Protein AF-L5KU38-F1 (afdb_monomer)

Secondary structure (DSSP, 8-state):
---SS-S-S-TTSSS----TTTS-HHHHHHHHHHHHHHHHTT----HHHHHHHHHHHHHHHHHTTHHHHHHHHTHHHH---PPP---SS--EEEE-SS-HHHHHHHHHHHS---SSSEEEE----

Sequence (125 aa):
MIHLYGDTQHIGKGPPIEQVMDISLLEVALLSCFVGHFLSHSLEFDQAHLYKDVTDDTQEMHMQDFMHQWIEQDMEKYTLRGSKTVAHGKQLFLTVNSSLSSADKRMCTWLYWQGKLFAILRMVD

Radius of gyration: 20.73 Å; Cα contacts (8 Å, |Δi|>4): 57; chains: 1; bounding box: 42×33×60 Å

Solvent-accessible surface area (backbone atoms only — not comparable to full-atom values): 8271 Å² total; per-residue (Å²): 143,81,84,86,68,83,95,60,102,59,95,81,81,68,77,89,70,74,53,75,87,80,50,53,74,65,52,57,51,50,52,52,51,53,52,53,52,30,63,76,66,73,49,89,78,59,70,68,58,56,51,48,54,51,50,53,53,56,49,48,41,60,74,68,40,51,62,58,53,57,40,68,77,44,45,72,82,77,45,86,79,66,79,86,86,75,68,86,89,56,91,48,71,45,76,54,93,64,56,69,70,64,49,49,55,49,40,52,73,57,65,65,66,75,94,74,67,63,56,78,49,78,80,80,132

Nearest PDB structures (foldseek):
  1knz-assembly2_C  TM=6.798E-01  e=2.775E+00  Simian rotavirus A/SA11
  8ewc-assembly1_BM  TM=3.536E-01  e=2.962E+00  Saccharomyces cerevisiae

pLDDT: mean 70.38, std 17.57, range [33.94, 96.38]

Structure (mmCIF, N/CA/C/O backbone):
data_AF-L5KU38-F1
#
_entry.id   AF-L5KU38-F1
#
loop_
_atom_site.group_PDB
_atom_site.id
_atom_site.type_symbol
_atom_site.label_atom_id
_atom_site.label_alt_id
_atom_site.label_comp_id
_atom_site.label_asym_id
_atom_site.label_entity_id
_atom_site.label_seq_id
_atom_site.pdbx_PDB_ins_code
_atom_site.Cartn_x
_atom_site.Cartn_y
_atom_site.Cartn_z
_atom_site.occupancy
_atom_site.B_iso_or_equiv
_atom_site.auth_seq_id
_atom_site.auth_comp_id
_atom_site.auth_asym_id
_atom_site.auth_atom_id
_atom_site.pdbx_PDB_model_num
ATOM 1 N N . MET A 1 1 ? 13.904 -19.733 -22.011 1.00 35.28 1 MET A N 1
ATOM 2 C CA . MET A 1 1 ? 13.138 -19.666 -20.743 1.00 35.28 1 MET A CA 1
ATOM 3 C C . MET A 1 1 ? 13.830 -20.385 -19.566 1.00 35.28 1 MET A C 1
ATOM 5 O O . MET A 1 1 ? 13.160 -20.726 -18.608 1.00 35.28 1 MET A O 1
ATOM 9 N N . ILE A 1 2 ? 15.161 -20.583 -19.577 1.00 33.94 2 ILE A N 1
ATOM 10 C CA . ILE A 1 2 ? 15.932 -21.147 -18.437 1.00 33.94 2 ILE A CA 1
ATOM 11 C C . ILE A 1 2 ? 17.258 -20.372 -18.281 1.00 33.94 2 ILE A C 1
ATOM 13 O O . ILE A 1 2 ? 18.315 -20.941 -18.069 1.00 33.94 2 ILE A O 1
ATOM 17 N N . HIS A 1 3 ? 17.238 -19.055 -18.501 1.00 37.31 3 HIS A N 1
ATOM 18 C CA . HIS A 1 3 ? 18.464 -18.241 -18.543 1.00 37.31 3 HIS A CA 1
ATOM 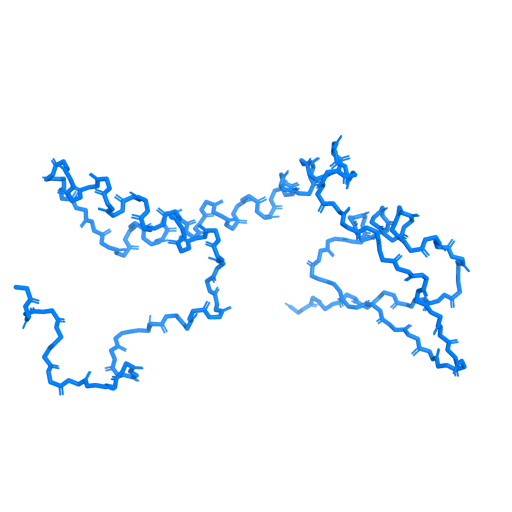19 C C . HIS A 1 3 ? 18.372 -16.993 -17.653 1.00 37.31 3 HIS A C 1
ATOM 21 O O . HIS A 1 3 ? 19.008 -15.986 -17.934 1.00 37.31 3 HIS A O 1
ATOM 27 N N . LEU A 1 4 ? 17.537 -17.044 -16.608 1.00 50.03 4 LEU A N 1
ATOM 28 C CA . LEU A 1 4 ? 17.437 -15.989 -15.586 1.00 50.03 4 LEU A CA 1
ATOM 29 C C . LEU A 1 4 ? 17.907 -16.455 -14.198 1.00 50.03 4 LEU A C 1
ATOM 31 O O . LEU A 1 4 ? 18.180 -15.625 -13.344 1.00 50.03 4 LEU A O 1
ATOM 35 N N . TYR A 1 5 ? 18.070 -17.765 -13.988 1.00 45.41 5 TYR A N 1
ATOM 36 C CA . TYR A 1 5 ? 18.591 -18.342 -12.749 1.00 45.41 5 TYR A CA 1
ATOM 37 C C . TYR A 1 5 ? 19.718 -19.314 -13.090 1.00 45.41 5 TYR A C 1
ATOM 39 O O . TYR A 1 5 ? 19.474 -20.479 -13.391 1.00 45.41 5 TYR A O 1
ATOM 47 N N . GLY A 1 6 ? 20.954 -18.817 -13.079 1.00 34.00 6 GLY A N 1
ATOM 48 C CA . GLY A 1 6 ? 22.130 -19.679 -13.054 1.00 34.00 6 GLY A CA 1
ATOM 49 C C . GLY A 1 6 ? 22.196 -20.414 -11.715 1.00 34.00 6 GLY A C 1
ATOM 50 O O . GLY A 1 6 ? 22.309 -19.782 -10.666 1.00 34.00 6 GLY A O 1
ATOM 51 N N . ASP A 1 7 ? 22.073 -21.739 -11.764 1.00 44.19 7 ASP A N 1
ATOM 52 C CA . ASP A 1 7 ? 22.622 -22.727 -10.824 1.00 44.19 7 ASP A CA 1
ATOM 53 C C . ASP A 1 7 ? 22.553 -22.443 -9.315 1.00 44.19 7 ASP A C 1
ATOM 55 O O . ASP A 1 7 ? 23.423 -22.857 -8.550 1.00 44.19 7 ASP A O 1
ATOM 59 N N . THR A 1 8 ? 21.485 -21.814 -8.830 1.00 41.38 8 THR A N 1
ATOM 60 C CA . THR A 1 8 ? 21.215 -21.757 -7.391 1.00 41.38 8 THR A CA 1
ATOM 61 C C . THR A 1 8 ? 19.728 -21.927 -7.108 1.00 41.38 8 THR A C 1
ATOM 63 O O . THR A 1 8 ? 18.939 -20.993 -7.154 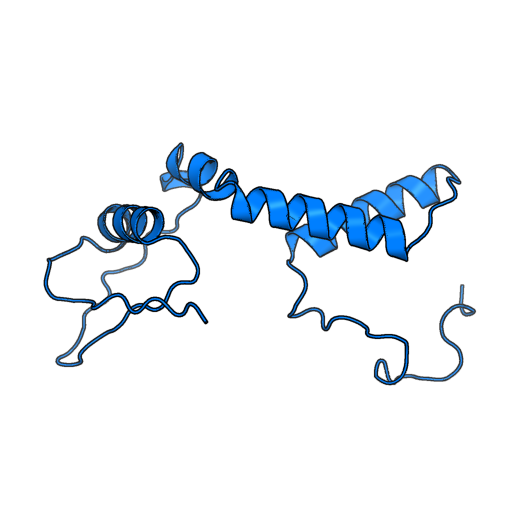1.00 41.38 8 THR A O 1
ATOM 66 N N . GLN A 1 9 ? 19.357 -23.139 -6.688 1.00 47.41 9 GLN A N 1
ATOM 67 C CA . GLN A 1 9 ? 18.116 -23.448 -5.959 1.00 47.41 9 GLN A CA 1
ATOM 68 C C . GLN A 1 9 ? 18.070 -22.788 -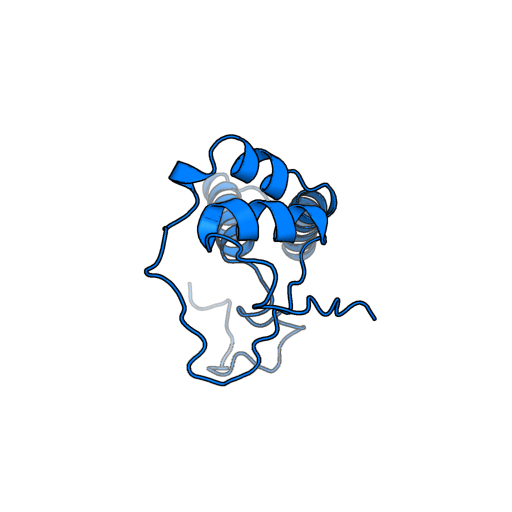4.556 1.00 47.41 9 GLN A C 1
ATOM 70 O O . GLN A 1 9 ? 17.371 -23.250 -3.662 1.00 47.41 9 GLN A O 1
ATOM 75 N N . HIS A 1 10 ? 18.831 -21.711 -4.346 1.00 47.38 10 HIS A N 1
ATOM 76 C CA . HIS A 1 10 ? 18.966 -20.999 -3.083 1.00 47.38 10 HIS A CA 1
ATOM 77 C C . HIS A 1 10 ? 18.798 -19.501 -3.344 1.00 47.38 10 HIS A C 1
ATOM 79 O O . HIS A 1 10 ? 19.755 -18.786 -3.645 1.00 47.38 10 HIS A O 1
ATOM 85 N N . ILE A 1 11 ? 17.559 -19.031 -3.214 1.00 53.19 11 ILE A N 1
ATOM 86 C CA . ILE A 1 11 ? 17.205 -17.611 -3.216 1.00 53.19 11 ILE A CA 1
ATOM 87 C C . ILE A 1 11 ? 17.657 -17.030 -1.869 1.00 53.19 11 ILE A C 1
ATOM 89 O O . ILE A 1 11 ? 16.906 -17.020 -0.902 1.00 53.19 11 ILE A O 1
ATOM 93 N N . GLY A 1 12 ? 18.931 -16.652 -1.760 1.00 45.00 12 GLY A N 1
ATOM 94 C CA . GLY A 1 12 ? 19.464 -16.107 -0.504 1.00 45.00 12 GLY A CA 1
ATOM 95 C C . GLY A 1 12 ? 20.801 -15.375 -0.592 1.00 45.00 12 GLY A C 1
ATOM 96 O O . GLY A 1 12 ? 21.301 -14.926 0.434 1.00 45.00 12 GLY A O 1
ATOM 97 N N . LYS A 1 13 ? 21.413 -15.269 -1.780 1.00 43.53 13 LYS A N 1
ATOM 98 C CA . LYS A 1 13 ? 22.722 -14.608 -1.967 1.00 43.53 13 LYS A CA 1
ATOM 99 C C . LYS A 1 13 ? 22.793 -13.703 -3.209 1.00 43.53 13 LYS A C 1
ATOM 101 O O . LYS A 1 13 ? 23.867 -13.526 -3.775 1.00 43.53 13 LYS A O 1
ATOM 106 N N . GLY A 1 14 ? 21.653 -13.169 -3.647 1.00 49.78 14 GLY A N 1
ATOM 107 C CA . GLY A 1 14 ? 21.575 -12.076 -4.628 1.00 49.78 14 GLY A CA 1
ATOM 108 C C . GLY A 1 14 ? 21.418 -10.710 -3.937 1.00 49.78 14 GLY A C 1
ATOM 109 O O . GLY A 1 14 ? 21.307 -10.699 -2.709 1.00 49.78 14 GLY A O 1
ATOM 110 N N . PRO A 1 15 ? 21.410 -9.577 -4.679 1.00 49.38 15 PRO A N 1
ATOM 111 C CA . PRO A 1 15 ? 21.076 -8.245 -4.132 1.00 49.38 15 PRO A CA 1
ATOM 112 C C . PRO A 1 15 ? 19.799 -8.316 -3.281 1.00 49.38 15 PRO A C 1
ATOM 114 O O . PRO A 1 15 ? 19.019 -9.229 -3.538 1.00 49.38 15 PRO A O 1
ATOM 117 N N . PRO A 1 16 ? 19.598 -7.436 -2.275 1.00 50.53 16 PRO A N 1
ATOM 118 C CA . PRO A 1 16 ? 18.601 -7.630 -1.221 1.00 50.53 16 PRO A CA 1
ATOM 119 C C . PRO A 1 16 ? 17.236 -7.924 -1.837 1.00 50.53 16 PRO A C 1
ATOM 121 O O . PRO A 1 16 ? 16.556 -7.044 -2.350 1.00 50.53 16 PRO A O 1
ATOM 124 N N . ILE A 1 17 ? 16.884 -9.205 -1.844 1.00 52.25 17 ILE A N 1
ATOM 125 C CA . ILE A 1 17 ? 15.546 -9.653 -2.168 1.00 52.25 17 ILE A CA 1
ATOM 126 C C . ILE A 1 17 ? 14.801 -9.371 -0.881 1.00 52.25 17 ILE A C 1
ATOM 128 O O . ILE A 1 17 ? 15.026 -10.071 0.112 1.00 52.25 17 ILE A O 1
ATOM 132 N N . GLU A 1 18 ? 14.006 -8.306 -0.872 1.00 54.88 18 GLU A N 1
ATOM 133 C CA . GLU A 1 18 ? 13.082 -8.077 0.230 1.00 54.88 18 GLU A CA 1
ATOM 134 C C . GLU A 1 18 ? 12.257 -9.350 0.379 1.00 54.88 18 GLU A C 1
ATOM 136 O O . GLU A 1 18 ? 11.751 -9.917 -0.600 1.00 54.88 18 GLU A O 1
ATOM 141 N N . GLN A 1 19 ? 12.269 -9.910 1.586 1.00 51.41 19 GLN A N 1
ATOM 142 C CA . GLN A 1 19 ? 11.555 -11.152 1.812 1.00 51.41 19 GLN A CA 1
ATOM 143 C C . GLN A 1 19 ? 10.085 -10.858 1.520 1.00 51.41 19 GLN A C 1
ATOM 145 O O . GLN A 1 19 ? 9.600 -9.781 1.836 1.00 51.41 19 GLN A O 1
ATOM 150 N N . VAL A 1 20 ? 9.346 -11.804 0.936 1.00 51.47 20 VAL A N 1
ATOM 151 C CA . VAL A 1 20 ? 7.916 -11.620 0.587 1.00 51.47 20 VAL A CA 1
ATOM 152 C C . VAL A 1 20 ? 7.066 -11.154 1.786 1.00 51.47 20 VAL A C 1
ATOM 154 O O . VAL A 1 20 ? 5.963 -10.658 1.611 1.00 51.47 20 VAL A O 1
ATOM 157 N N . MET A 1 21 ? 7.574 -11.309 3.009 1.00 53.69 21 MET A N 1
ATOM 158 C CA . MET A 1 21 ? 6.967 -10.808 4.237 1.00 53.69 21 MET A CA 1
ATOM 159 C C . MET A 1 21 ? 7.034 -9.277 4.397 1.00 53.69 21 MET A C 1
ATOM 161 O O . MET A 1 21 ? 6.170 -8.726 5.073 1.00 53.69 21 MET A O 1
ATOM 165 N N . ASP A 1 22 ? 8.014 -8.613 3.783 1.00 61.06 22 ASP A N 1
ATOM 166 C CA . ASP A 1 22 ? 8.226 -7.161 3.858 1.00 61.06 22 ASP A CA 1
ATOM 167 C C . ASP A 1 22 ? 7.433 -6.394 2.780 1.00 61.06 22 ASP A C 1
ATOM 169 O O . ASP A 1 22 ? 7.221 -5.194 2.917 1.00 61.06 22 ASP A O 1
ATOM 173 N N . ILE A 1 23 ? 6.936 -7.094 1.750 1.00 65.38 23 ILE A N 1
ATOM 174 C CA . ILE A 1 23 ? 6.166 -6.527 0.631 1.00 65.38 23 ILE A CA 1
ATOM 175 C C . ILE A 1 23 ? 4.683 -6.861 0.810 1.00 65.38 23 ILE A C 1
ATOM 177 O O . ILE A 1 23 ? 4.304 -8.017 1.032 1.00 65.38 23 ILE A O 1
ATOM 181 N N . SER A 1 24 ? 3.806 -5.865 0.682 1.00 77.06 24 SER A N 1
ATOM 182 C CA . SER A 1 24 ? 2.368 -6.092 0.825 1.00 77.06 24 SER A CA 1
ATOM 183 C C . SER A 1 24 ? 1.808 -6.943 -0.327 1.00 77.06 24 SER A C 1
ATOM 185 O O . SER A 1 24 ? 2.263 -6.887 -1.469 1.00 77.06 24 SER A O 1
ATOM 187 N N . LEU A 1 25 ? 0.756 -7.732 -0.067 1.00 81.25 25 LEU A N 1
ATOM 188 C CA . LEU A 1 25 ? 0.087 -8.510 -1.126 1.00 81.25 25 LEU A CA 1
ATOM 189 C C . LEU A 1 25 ? -0.395 -7.611 -2.283 1.00 81.25 25 LEU A C 1
ATOM 191 O O . LEU A 1 25 ? -0.439 -8.050 -3.432 1.00 81.25 25 LEU A O 1
ATOM 195 N N . LEU A 1 26 ? -0.746 -6.358 -1.969 1.00 81.94 26 LEU A N 1
ATOM 196 C CA . LEU A 1 26 ? -1.131 -5.352 -2.952 1.00 81.94 26 LEU A CA 1
ATOM 197 C C . LEU A 1 26 ? 0.049 -4.977 -3.858 1.00 81.94 26 LEU A C 1
ATOM 199 O O . LEU A 1 26 ? -0.109 -5.009 -5.076 1.00 81.94 26 LEU A O 1
ATOM 203 N N . GLU A 1 27 ? 1.223 -4.697 -3.289 1.00 85.06 27 GLU A N 1
ATOM 204 C CA . GLU A 1 27 ? 2.445 -4.406 -4.052 1.00 85.06 27 GLU A CA 1
ATOM 205 C C . GLU A 1 27 ? 2.816 -5.567 -4.979 1.00 85.06 27 GLU A C 1
ATOM 207 O O . GLU A 1 27 ? 3.049 -5.353 -6.167 1.00 85.06 27 GLU A O 1
ATOM 212 N N . VAL A 1 28 ? 2.777 -6.814 -4.491 1.00 87.75 28 VAL A N 1
ATOM 213 C CA . VAL A 1 28 ? 3.055 -8.000 -5.325 1.00 87.75 28 VAL A CA 1
ATOM 214 C C . VAL A 1 28 ? 2.078 -8.099 -6.502 1.00 87.75 28 VAL A C 1
ATOM 216 O O . VAL A 1 28 ? 2.480 -8.400 -7.630 1.00 87.75 28 VAL A O 1
ATOM 219 N N . ALA A 1 29 ? 0.791 -7.840 -6.264 1.00 88.44 29 ALA A N 1
ATOM 220 C CA . ALA A 1 29 ? -0.226 -7.872 -7.310 1.00 88.44 29 ALA A CA 1
ATOM 221 C C . ALA A 1 29 ? -0.029 -6.750 -8.345 1.00 88.44 29 ALA A C 1
ATOM 223 O O . ALA A 1 29 ? -0.138 -7.008 -9.547 1.00 88.44 29 ALA A O 1
ATOM 224 N N . LEU A 1 30 ? 0.297 -5.532 -7.899 1.00 90.56 30 LEU A N 1
ATOM 225 C CA . LEU A 1 30 ? 0.575 -4.389 -8.773 1.00 90.56 30 LEU A CA 1
ATOM 226 C C . LEU A 1 30 ? 1.828 -4.622 -9.617 1.00 90.56 30 LEU A C 1
ATOM 228 O O . LEU A 1 30 ? 1.769 -4.477 -10.837 1.00 90.56 30 LEU A O 1
ATOM 232 N N . LEU A 1 31 ? 2.924 -5.074 -9.002 1.00 91.75 31 LEU A N 1
ATOM 233 C CA . LEU A 1 31 ? 4.161 -5.418 -9.706 1.00 91.75 31 LEU A CA 1
ATOM 234 C C . LEU A 1 31 ? 3.909 -6.478 -10.782 1.00 91.75 31 LEU A C 1
ATOM 236 O 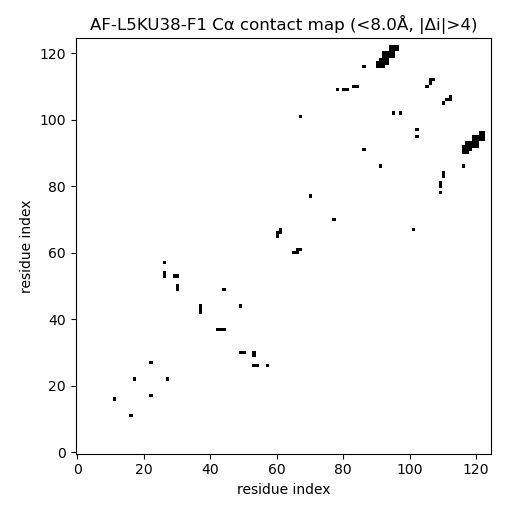O . LEU A 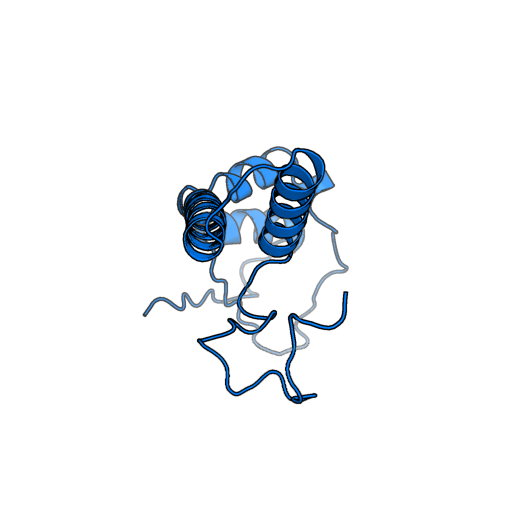1 31 ? 4.332 -6.311 -11.924 1.00 91.75 31 LEU A O 1
ATOM 240 N N . SER A 1 32 ? 3.160 -7.535 -10.454 1.00 91.56 32 SER A N 1
ATOM 241 C CA . SER A 1 32 ? 2.783 -8.575 -11.419 1.00 91.56 32 SER A CA 1
ATOM 242 C C . SER A 1 32 ? 1.972 -8.010 -12.594 1.00 91.56 32 SER A C 1
ATOM 244 O O . SER A 1 32 ? 2.244 -8.329 -13.754 1.00 91.56 32 SER A O 1
ATOM 246 N N . CYS A 1 33 ? 1.017 -7.118 -12.310 1.00 93.12 33 CYS A N 1
ATOM 247 C CA . CYS A 1 33 ? 0.198 -6.458 -13.324 1.00 93.12 33 CYS A CA 1
ATOM 248 C C . CYS A 1 33 ? 1.043 -5.581 -14.263 1.00 93.12 33 CYS A C 1
ATOM 250 O O . CYS A 1 33 ? 0.966 -5.736 -15.484 1.00 93.12 33 CYS A O 1
ATOM 252 N N . PHE A 1 34 ? 1.891 -4.707 -13.712 1.00 93.62 34 PHE A N 1
ATOM 253 C CA . PHE A 1 34 ? 2.732 -3.802 -14.499 1.00 93.62 34 PHE A CA 1
ATOM 254 C C . PHE A 1 34 ? 3.773 -4.548 -15.329 1.00 93.62 34 PHE A C 1
ATOM 256 O O . PHE A 1 34 ? 3.914 -4.277 -16.521 1.00 93.62 34 PHE A O 1
ATOM 263 N N . VAL A 1 35 ? 4.446 -5.542 -14.744 1.00 93.62 35 VAL A N 1
ATOM 264 C CA . VAL A 1 35 ? 5.398 -6.386 -15.478 1.00 93.62 35 VAL A CA 1
ATOM 265 C C . VAL A 1 35 ? 4.691 -7.123 -16.616 1.00 93.62 35 VAL A C 1
ATOM 267 O O . VAL A 1 35 ? 5.170 -7.107 -17.750 1.00 93.62 35 VAL A O 1
ATOM 270 N N . GLY A 1 36 ? 3.524 -7.724 -16.358 1.00 92.69 36 GLY A N 1
ATOM 271 C CA . GLY A 1 36 ? 2.725 -8.378 -17.397 1.00 92.69 36 GLY A CA 1
ATOM 272 C C . GLY A 1 36 ? 2.317 -7.420 -18.521 1.00 92.69 36 GLY A C 1
ATOM 273 O O . GLY A 1 36 ? 2.385 -7.770 -19.704 1.00 92.69 36 GLY A O 1
ATOM 274 N N . HIS A 1 37 ? 1.952 -6.186 -18.172 1.00 95.19 37 HIS A N 1
ATOM 275 C CA . HIS A 1 37 ? 1.629 -5.144 -19.138 1.00 95.19 37 HIS A CA 1
ATOM 276 C C . HIS A 1 37 ? 2.845 -4.755 -19.992 1.00 95.19 37 HIS A C 1
ATOM 278 O O . HIS A 1 37 ? 2.746 -4.742 -21.217 1.00 95.19 37 HIS A O 1
ATOM 284 N N . PHE A 1 38 ? 4.008 -4.495 -19.396 1.00 95.56 38 PHE A N 1
ATOM 285 C CA . PHE A 1 38 ? 5.201 -4.128 -20.162 1.00 95.56 38 PHE A CA 1
ATOM 286 C C . PHE A 1 38 ? 5.675 -5.250 -21.085 1.00 95.56 38 PHE A C 1
ATOM 288 O O . PHE A 1 38 ? 5.939 -5.004 -22.262 1.00 95.56 38 PHE A O 1
ATOM 295 N N . LEU A 1 39 ? 5.686 -6.494 -20.599 1.00 92.88 39 LEU A N 1
ATOM 296 C CA . LEU A 1 39 ? 6.078 -7.651 -21.405 1.00 92.88 39 LEU A CA 1
ATOM 297 C C . LEU A 1 39 ? 5.129 -7.889 -22.586 1.00 92.88 39 LEU A C 1
ATOM 299 O O . LEU A 1 39 ? 5.589 -8.162 -23.692 1.00 92.88 39 LEU A O 1
ATOM 303 N N . SER A 1 40 ? 3.815 -7.759 -22.380 1.00 96.00 40 SER A N 1
ATOM 304 C CA . SER A 1 40 ? 2.826 -7.948 -23.456 1.00 96.00 40 SER A CA 1
ATOM 305 C C . SER A 1 40 ? 2.885 -6.867 -24.539 1.00 96.00 40 SER A C 1
ATOM 307 O O . SER A 1 40 ? 2.504 -7.134 -25.678 1.00 96.00 40 SER A O 1
ATOM 309 N N . HIS A 1 41 ? 3.417 -5.686 -24.219 1.00 96.38 41 HIS A N 1
ATOM 310 C CA . HIS A 1 41 ? 3.535 -4.556 -25.145 1.00 96.38 41 HIS A CA 1
ATOM 311 C C . HIS A 1 41 ? 4.972 -4.302 -25.626 1.00 96.38 41 HIS A C 1
ATOM 313 O O . HIS A 1 41 ? 5.211 -3.316 -26.317 1.00 96.38 41 HIS A O 1
ATOM 319 N N . SER A 1 42 ? 5.923 -5.191 -25.307 1.00 94.81 42 SER A N 1
ATOM 320 C CA . SER A 1 42 ? 7.355 -5.021 -25.619 1.00 94.81 42 SER A CA 1
ATOM 321 C C . SER A 1 42 ? 7.930 -3.681 -25.138 1.00 94.81 42 SER A C 1
ATOM 323 O O . SER A 1 42 ? 8.760 -3.076 -25.814 1.00 94.81 42 SER A O 1
ATOM 325 N N . LEU A 1 43 ? 7.460 -3.196 -23.987 1.00 95.50 43 LEU A N 1
ATOM 326 C CA . LEU A 1 43 ? 7.953 -1.966 -23.380 1.00 95.50 43 LEU A CA 1
ATOM 327 C C . LEU A 1 43 ? 9.191 -2.279 -22.540 1.00 95.50 43 LEU A C 1
ATOM 329 O O . LEU A 1 43 ? 9.179 -3.204 -21.727 1.00 95.50 43 LEU A O 1
ATOM 333 N N . GLU A 1 44 ? 10.252 -1.501 -22.735 1.00 94.25 44 GLU A N 1
ATOM 334 C CA . GLU A 1 44 ? 11.415 -1.539 -21.855 1.00 94.25 44 GLU A CA 1
ATOM 335 C C . GLU A 1 44 ? 11.079 -0.857 -20.529 1.00 94.25 44 GLU A C 1
ATOM 337 O O . GLU A 1 44 ? 10.418 0.182 -20.493 1.00 94.25 44 GLU A O 1
ATOM 342 N N . PHE A 1 45 ? 11.538 -1.450 -19.432 1.00 92.25 45 PHE A N 1
ATOM 343 C CA . PHE A 1 45 ? 11.366 -0.910 -18.093 1.00 92.25 45 PHE A CA 1
ATOM 344 C C . PHE A 1 45 ? 12.576 -1.267 -17.239 1.00 92.25 45 PHE A C 1
ATOM 346 O O . PHE A 1 45 ? 13.177 -2.333 -17.398 1.00 92.25 45 PHE A O 1
ATOM 353 N N . ASP A 1 46 ? 12.914 -0.379 -16.311 1.00 93.06 46 ASP A N 1
ATOM 354 C CA . ASP A 1 46 ? 13.906 -0.662 -15.286 1.00 93.06 46 ASP A CA 1
ATOM 355 C C . ASP A 1 46 ? 13.216 -1.267 -14.058 1.00 93.06 46 ASP A C 1
ATOM 357 O O . ASP A 1 46 ? 12.271 -0.700 -13.510 1.00 93.06 46 ASP A O 1
ATOM 361 N N . GLN A 1 47 ? 13.677 -2.444 -13.634 1.00 86.31 47 GLN A N 1
ATOM 362 C CA . GLN A 1 47 ? 13.055 -3.187 -12.537 1.00 86.31 47 GLN A CA 1
ATOM 363 C C . GLN A 1 47 ? 13.179 -2.466 -11.191 1.00 86.31 47 GLN A C 1
ATOM 365 O O . GLN A 1 47 ? 12.256 -2.541 -10.383 1.00 86.31 47 GLN A O 1
ATOM 370 N N . ALA A 1 48 ? 14.296 -1.773 -10.947 1.00 86.31 48 ALA A N 1
ATOM 371 C CA . ALA A 1 48 ? 14.525 -1.079 -9.685 1.00 86.31 48 ALA A CA 1
ATOM 372 C C . ALA A 1 48 ? 13.644 0.171 -9.570 1.00 86.31 48 ALA A C 1
ATOM 374 O O . ALA A 1 48 ? 13.091 0.425 -8.503 1.00 86.31 48 ALA A O 1
ATOM 375 N N . HIS A 1 49 ? 13.464 0.909 -10.669 1.00 90.38 49 HIS A N 1
ATOM 376 C CA . HIS A 1 49 ? 12.550 2.052 -10.710 1.00 90.38 49 HIS A CA 1
ATOM 377 C C . HIS A 1 49 ? 11.092 1.608 -10.605 1.00 90.38 49 HIS A C 1
ATOM 379 O O . HIS A 1 49 ? 10.366 2.159 -9.791 1.00 90.38 49 HIS A O 1
ATOM 385 N N . LEU A 1 50 ? 10.680 0.557 -11.326 1.00 90.25 50 LEU A N 1
ATOM 386 C CA . LEU A 1 50 ? 9.315 0.036 -11.212 1.00 90.25 50 LEU A CA 1
ATOM 387 C C . LEU A 1 50 ? 8.990 -0.416 -9.781 1.00 90.25 50 LEU A C 1
ATOM 389 O O . LEU A 1 50 ? 7.899 -0.154 -9.284 1.00 90.25 50 LEU A O 1
ATOM 393 N N . TYR A 1 51 ? 9.933 -1.094 -9.121 1.00 88.06 51 TYR A N 1
ATOM 394 C CA . TYR A 1 51 ? 9.783 -1.472 -7.718 1.00 88.06 51 TYR A CA 1
ATOM 395 C C . TYR A 1 51 ? 9.628 -0.243 -6.825 1.00 88.06 51 TYR A C 1
ATOM 397 O O . TYR A 1 51 ? 8.679 -0.157 -6.053 1.00 88.06 51 TYR A O 1
ATOM 405 N N . LYS A 1 52 ? 10.537 0.725 -6.978 1.00 88.62 52 LYS A N 1
ATOM 406 C CA . LYS A 1 52 ? 10.531 1.967 -6.210 1.00 88.62 52 LYS A CA 1
ATOM 407 C C . LYS A 1 52 ? 9.218 2.734 -6.365 1.00 88.62 52 LYS A C 1
ATOM 409 O O . LYS A 1 52 ? 8.657 3.125 -5.354 1.00 88.62 52 LYS A O 1
ATOM 414 N N . ASP A 1 53 ? 8.725 2.898 -7.589 1.00 91.69 53 ASP A N 1
ATOM 415 C CA . ASP A 1 53 ? 7.486 3.629 -7.863 1.00 91.69 53 ASP A CA 1
ATOM 416 C C . ASP A 1 53 ? 6.282 2.948 -7.192 1.00 91.69 53 ASP A C 1
ATOM 418 O O . ASP A 1 53 ? 5.492 3.603 -6.518 1.00 91.69 53 ASP A O 1
ATOM 422 N N . VAL A 1 54 ? 6.167 1.615 -7.293 1.00 89.50 54 VAL A N 1
ATOM 423 C CA . VAL A 1 54 ? 5.064 0.872 -6.655 1.00 89.50 54 VAL A CA 1
ATOM 424 C C . VAL A 1 54 ? 5.129 0.952 -5.127 1.00 89.50 54 VAL A C 1
ATOM 426 O O . VAL A 1 54 ? 4.089 1.114 -4.478 1.00 89.50 54 VAL A O 1
ATOM 429 N N . THR A 1 55 ? 6.322 0.834 -4.544 1.00 87.62 55 THR A N 1
ATOM 430 C CA . THR A 1 55 ? 6.506 0.911 -3.091 1.00 87.62 55 THR A CA 1
ATOM 431 C C . THR A 1 55 ? 6.262 2.327 -2.571 1.00 87.62 55 THR A C 1
ATOM 433 O O . THR A 1 55 ? 5.521 2.481 -1.601 1.00 87.62 55 THR A O 1
ATOM 436 N N . ASP A 1 56 ? 6.809 3.355 -3.228 1.00 88.44 56 ASP A N 1
ATOM 437 C CA . ASP A 1 56 ? 6.640 4.758 -2.835 1.00 88.44 56 ASP A CA 1
ATOM 438 C C . ASP A 1 56 ? 5.149 5.160 -2.899 1.00 88.44 56 ASP A C 1
ATOM 440 O O . ASP A 1 56 ? 4.618 5.683 -1.915 1.00 88.44 56 ASP A O 1
ATOM 444 N N . ASP A 1 57 ? 4.433 4.816 -3.979 1.00 87.12 57 ASP A N 1
ATOM 445 C CA . ASP A 1 57 ? 2.996 5.103 -4.126 1.00 87.12 57 ASP A CA 1
ATOM 446 C C . ASP A 1 57 ? 2.149 4.375 -3.067 1.00 87.12 57 ASP A C 1
ATOM 448 O O . ASP A 1 57 ? 1.253 4.955 -2.441 1.00 87.12 57 ASP A O 1
ATOM 452 N N . THR A 1 58 ? 2.430 3.091 -2.821 1.00 82.25 58 THR A N 1
ATOM 453 C CA . THR A 1 58 ? 1.677 2.304 -1.828 1.00 82.25 58 THR A CA 1
ATOM 454 C C . THR A 1 58 ? 1.941 2.804 -0.407 1.00 82.25 58 THR A C 1
ATOM 456 O O . THR A 1 58 ? 1.027 2.842 0.429 1.00 82.25 58 THR A O 1
ATOM 459 N N . GLN A 1 59 ? 3.171 3.230 -0.123 1.00 82.62 59 GLN A N 1
ATOM 460 C CA . GLN A 1 59 ? 3.551 3.826 1.150 1.00 82.62 59 GLN A CA 1
ATOM 461 C C . GLN A 1 59 ? 2.892 5.197 1.343 1.00 82.62 59 GLN A C 1
ATOM 463 O O . GLN A 1 59 ? 2.366 5.468 2.426 1.00 82.62 59 GLN A O 1
ATOM 468 N N . GLU A 1 60 ? 2.838 6.034 0.306 1.00 82.56 60 GLU A N 1
ATOM 469 C CA . GLU A 1 60 ? 2.149 7.326 0.343 1.00 82.56 60 GLU A CA 1
ATOM 470 C C . GLU A 1 60 ? 0.654 7.149 0.636 1.00 82.56 60 GLU A C 1
ATOM 472 O O . GLU A 1 60 ? 0.111 7.829 1.509 1.00 82.56 60 GLU A O 1
ATOM 477 N N . MET A 1 61 ? -0.003 6.166 0.012 1.00 77.81 61 MET A N 1
ATOM 478 C CA . MET A 1 61 ? -1.408 5.847 0.295 1.00 77.81 61 MET A CA 1
ATOM 479 C C . MET A 1 61 ? -1.658 5.419 1.749 1.00 77.81 61 MET A C 1
ATOM 481 O O . MET A 1 61 ? -2.724 5.715 2.302 1.00 77.81 61 MET A O 1
ATOM 485 N N . HIS A 1 62 ? -0.699 4.728 2.374 1.00 75.19 62 HIS A N 1
ATOM 486 C CA . HIS A 1 62 ? -0.758 4.402 3.801 1.00 75.19 62 HIS A CA 1
ATOM 487 C C . HIS A 1 62 ? -0.533 5.641 4.673 1.00 75.19 62 HIS A C 1
ATOM 489 O O . HIS A 1 62 ? -1.272 5.849 5.632 1.00 75.19 62 HIS A O 1
ATOM 495 N N . MET A 1 63 ? 0.458 6.475 4.345 1.00 74.44 63 MET A N 1
ATOM 496 C CA . MET A 1 63 ? 0.798 7.674 5.120 1.00 74.44 63 MET A CA 1
ATOM 497 C C . MET A 1 63 ? -0.286 8.751 5.061 1.00 74.44 63 MET A C 1
ATOM 499 O O . MET A 1 63 ? -0.535 9.426 6.056 1.00 74.44 63 MET A O 1
ATOM 503 N N . GLN A 1 64 ? -0.940 8.912 3.911 1.00 77.25 64 GLN A N 1
ATOM 504 C CA . GLN A 1 64 ? -1.998 9.904 3.708 1.00 77.25 64 GLN A CA 1
ATOM 505 C C . GLN A 1 64 ? -3.367 9.444 4.230 1.00 77.25 64 GLN A C 1
ATOM 507 O O . GLN A 1 64 ? -4.369 10.126 4.024 1.00 77.25 64 GLN A O 1
ATOM 512 N N . ASP A 1 65 ? -3.429 8.299 4.920 1.00 71.38 65 ASP A N 1
ATOM 513 C CA . ASP A 1 65 ? -4.646 7.728 5.503 1.00 71.38 65 ASP A CA 1
ATOM 514 C C . ASP A 1 65 ? -5.776 7.467 4.477 1.00 71.38 65 ASP A C 1
ATOM 516 O O . ASP A 1 65 ? -6.908 7.177 4.872 1.00 71.38 65 ASP A O 1
ATOM 520 N N . PHE A 1 66 ? -5.519 7.496 3.160 1.00 79.31 66 PHE A N 1
ATOM 521 C CA . PHE A 1 66 ? -6.565 7.302 2.143 1.00 79.31 66 PHE A CA 1
ATOM 522 C C . PHE A 1 66 ? -7.253 5.948 2.278 1.00 79.31 66 PHE A C 1
ATOM 524 O O . PHE A 1 66 ? -8.481 5.858 2.232 1.00 79.31 66 PHE A O 1
ATOM 531 N N . MET A 1 67 ? -6.477 4.893 2.531 1.00 78.00 67 MET A N 1
ATOM 532 C CA . MET A 1 67 ? -7.049 3.572 2.780 1.00 78.00 67 MET A CA 1
ATOM 533 C C . MET A 1 67 ? -7.913 3.545 4.042 1.00 78.00 67 MET A C 1
ATOM 535 O O . MET A 1 67 ? -8.967 2.909 4.056 1.00 78.00 67 MET A O 1
ATOM 539 N N . HIS A 1 68 ? -7.508 4.255 5.098 1.00 77.38 68 HIS A N 1
ATOM 540 C CA . HIS A 1 68 ? -8.311 4.374 6.310 1.00 77.38 68 HIS A CA 1
ATOM 541 C C . HIS A 1 68 ? -9.626 5.105 6.029 1.00 77.38 68 HIS A C 1
ATOM 543 O O . HIS A 1 68 ? -10.680 4.618 6.434 1.00 77.38 68 HIS A O 1
ATOM 549 N N . GLN A 1 69 ? -9.587 6.199 5.268 1.00 82.00 69 GLN A N 1
ATOM 550 C CA . GLN A 1 69 ? -10.776 6.956 4.876 1.00 82.00 69 GLN A CA 1
ATOM 551 C C . GLN A 1 69 ? -11.748 6.125 4.030 1.00 82.00 69 GLN A C 1
ATOM 553 O O . GLN A 1 69 ? -12.949 6.143 4.289 1.00 82.00 69 GLN A O 1
ATOM 558 N N . TRP A 1 70 ? -11.259 5.359 3.052 1.00 84.00 70 TRP A N 1
ATOM 559 C CA . TRP A 1 70 ? -12.117 4.503 2.223 1.00 84.00 70 TRP A CA 1
ATOM 560 C C . TRP A 1 70 ? -12.752 3.361 3.014 1.00 84.00 70 TRP A C 1
ATOM 562 O O . TRP A 1 70 ? -13.926 3.054 2.813 1.00 84.00 70 TRP A O 1
ATOM 572 N N . ILE A 1 71 ? -12.008 2.758 3.945 1.00 82.75 71 ILE A N 1
ATOM 573 C CA . ILE A 1 71 ? -12.563 1.738 4.843 1.00 82.75 71 ILE A CA 1
ATOM 574 C C . ILE A 1 71 ? -13.627 2.355 5.756 1.00 82.75 71 ILE A C 1
ATOM 576 O O . ILE A 1 71 ? -14.659 1.734 5.987 1.00 82.75 71 ILE A O 1
ATOM 580 N N . GLU A 1 72 ? -13.407 3.571 6.262 1.00 80.44 72 GLU A N 1
ATOM 581 C CA . GLU A 1 72 ? -14.369 4.272 7.119 1.00 80.44 72 GLU A CA 1
ATOM 582 C C . GLU A 1 72 ? -15.688 4.611 6.408 1.00 80.44 72 GLU A C 1
ATOM 584 O O . GLU A 1 72 ? -16.732 4.628 7.059 1.00 80.44 72 GLU A O 1
ATOM 589 N N . GLN A 1 73 ? -15.663 4.843 5.092 1.00 85.81 73 GLN A N 1
ATOM 590 C CA . GLN A 1 73 ? -16.868 5.133 4.303 1.00 85.81 73 GLN A CA 1
ATOM 591 C C . GLN A 1 73 ? -17.819 3.934 4.186 1.00 85.81 73 GLN A C 1
ATOM 593 O O . GLN A 1 73 ? -19.028 4.131 4.087 1.00 85.81 73 GLN A O 1
ATOM 598 N N . ASP A 1 74 ? -17.294 2.707 4.214 1.00 83.56 74 ASP A N 1
ATOM 599 C CA . ASP A 1 74 ? -18.086 1.476 4.128 1.00 83.56 74 ASP A CA 1
ATOM 600 C C . ASP A 1 74 ? -17.489 0.385 5.028 1.00 83.56 74 ASP A C 1
ATOM 602 O O . ASP A 1 74 ? -16.969 -0.646 4.590 1.00 83.56 74 ASP A O 1
ATOM 606 N N . MET A 1 75 ? -17.523 0.643 6.337 1.00 77.31 75 MET A N 1
ATOM 607 C CA . MET A 1 75 ? -16.896 -0.251 7.310 1.00 77.31 75 MET A CA 1
ATOM 608 C C . MET A 1 75 ? -17.519 -1.647 7.328 1.00 77.31 75 MET A C 1
ATOM 610 O O . MET A 1 75 ? -16.809 -2.603 7.631 1.00 77.31 75 MET A O 1
ATOM 614 N N . GLU A 1 76 ? -18.811 -1.786 7.020 1.00 79.81 76 GLU A N 1
ATOM 615 C CA . GLU A 1 76 ? -19.495 -3.085 7.028 1.00 79.81 76 GLU A CA 1
ATOM 616 C C . GLU A 1 76 ? -18.985 -4.004 5.918 1.00 79.81 76 GLU A C 1
ATOM 618 O O . GLU A 1 76 ? -18.803 -5.198 6.146 1.00 79.81 76 GLU A O 1
ATOM 623 N N . LYS A 1 77 ? -18.682 -3.450 4.740 1.00 84.25 77 LYS A N 1
ATOM 624 C CA . LYS A 1 77 ? -18.139 -4.216 3.617 1.00 84.25 77 LYS A CA 1
ATOM 625 C C . LYS A 1 77 ? -16.724 -4.728 3.874 1.00 84.25 77 LYS A C 1
ATOM 627 O O . LYS A 1 77 ? -16.397 -5.848 3.488 1.00 84.25 77 LYS A O 1
ATOM 632 N N . TYR A 1 78 ? -15.874 -3.907 4.491 1.00 78.62 78 TYR A N 1
ATOM 633 C CA . TYR A 1 78 ? -14.447 -4.213 4.660 1.00 78.62 78 TYR A CA 1
ATOM 634 C C . TYR A 1 78 ? -14.104 -4.857 6.009 1.00 78.62 78 TYR A C 1
ATOM 636 O O . TYR A 1 78 ? -12.945 -5.200 6.247 1.00 78.62 78 TYR A O 1
ATOM 644 N N . THR A 1 79 ? -15.092 -5.047 6.889 1.00 71.19 79 THR A N 1
ATOM 645 C CA . THR A 1 79 ? -14.888 -5.605 8.229 1.00 71.19 79 THR A CA 1
ATOM 646 C C . THR A 1 79 ? -15.728 -6.848 8.453 1.00 71.19 79 THR A C 1
ATOM 648 O O . THR A 1 79 ? -16.955 -6.799 8.434 1.00 71.19 79 THR A O 1
ATOM 651 N N . LEU A 1 80 ? -15.080 -7.947 8.833 1.00 69.62 80 LEU A N 1
ATOM 652 C CA . LEU A 1 80 ? -15.787 -9.094 9.386 1.00 69.62 80 LEU A CA 1
ATOM 653 C C . LEU A 1 80 ? -15.981 -8.910 10.900 1.00 69.62 80 LEU A C 1
ATOM 655 O O . LEU A 1 80 ? -15.013 -8.866 11.661 1.00 69.62 80 LEU A O 1
ATOM 659 N N . ARG A 1 81 ? -17.233 -8.822 11.366 1.00 67.25 81 ARG A N 1
ATOM 660 C CA . ARG A 1 81 ? -17.535 -8.811 12.807 1.00 67.25 81 ARG A CA 1
ATOM 661 C C . ARG A 1 81 ? -17.346 -10.209 13.401 1.00 67.25 81 ARG A C 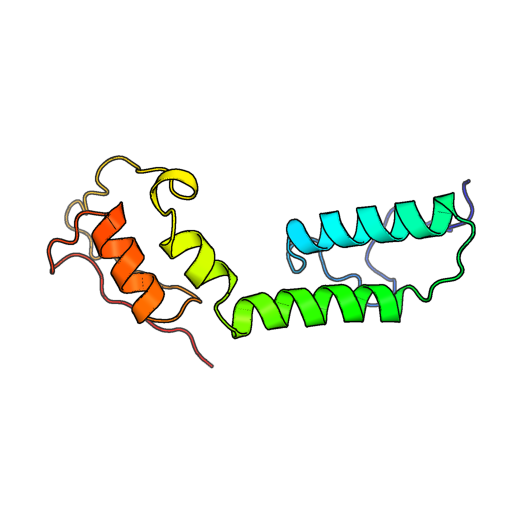1
ATOM 663 O O . ARG A 1 81 ? -18.080 -11.135 13.069 1.00 67.25 81 ARG A O 1
ATOM 670 N N . GLY A 1 82 ? -16.374 -10.346 14.302 1.00 63.25 82 GLY A N 1
ATOM 671 C CA . GLY A 1 82 ? -16.161 -11.560 15.093 1.00 63.25 82 GLY A CA 1
ATOM 672 C C . GLY A 1 82 ? -17.086 -11.659 16.313 1.00 63.25 82 GLY A C 1
ATOM 673 O O . GLY A 1 82 ? -17.721 -10.687 16.726 1.00 63.25 82 GLY A O 1
ATOM 674 N N . SER A 1 83 ? -17.148 -12.844 16.927 1.00 61.75 83 SER A N 1
ATOM 675 C CA . SER A 1 83 ? -17.784 -13.032 18.238 1.00 61.75 83 SER A CA 1
ATOM 676 C C . SER A 1 83 ? -17.054 -12.239 19.326 1.00 61.75 83 SER A C 1
ATOM 678 O O . SER A 1 83 ? -15.843 -12.047 19.239 1.00 61.75 83 SER A O 1
ATOM 680 N N . LYS A 1 84 ? -17.770 -11.822 20.379 1.00 61.62 84 LYS A N 1
ATOM 681 C CA . LYS A 1 84 ? -17.207 -11.050 21.501 1.00 61.62 84 LYS A CA 1
ATOM 682 C C . LYS A 1 84 ? -15.934 -11.702 22.054 1.00 61.62 84 LYS A C 1
ATOM 684 O O . LYS A 1 84 ? -15.984 -12.814 22.576 1.00 61.62 84 LYS A O 1
ATOM 689 N N . THR A 1 85 ? -14.820 -10.979 22.004 1.00 59.88 85 THR A N 1
ATOM 690 C CA . THR A 1 85 ? -13.573 -11.375 22.662 1.00 59.88 85 THR A CA 1
ATOM 691 C C . THR A 1 85 ? -13.706 -11.105 24.161 1.00 59.88 85 THR A C 1
ATOM 693 O O . THR A 1 85 ? -13.709 -9.953 24.590 1.00 59.88 85 THR A O 1
ATOM 696 N N . VAL A 1 86 ? -13.872 -12.154 24.972 1.00 61.66 86 VAL A N 1
ATOM 697 C CA . VAL A 1 86 ? -14.015 -12.024 26.431 1.00 61.66 86 VAL A CA 1
ATOM 698 C C . VAL A 1 86 ? -12.669 -12.263 27.107 1.00 61.66 86 VAL A C 1
ATOM 700 O O . VAL A 1 86 ? -12.075 -13.335 26.996 1.00 61.66 86 VAL A O 1
ATOM 703 N N . ALA A 1 87 ? -12.196 -11.266 27.850 1.00 65.19 87 ALA A N 1
ATOM 704 C CA . ALA A 1 87 ? -11.029 -11.405 28.706 1.00 65.19 87 ALA A CA 1
ATOM 705 C C . ALA A 1 87 ? -11.412 -12.161 29.991 1.00 65.19 87 ALA A C 1
ATOM 707 O O . ALA A 1 87 ? -11.941 -11.581 30.937 1.00 65.19 87 ALA A O 1
ATOM 708 N N . HIS A 1 88 ? -11.157 -13.470 30.032 1.00 71.25 88 HIS A N 1
ATOM 709 C CA . HIS A 1 88 ? -11.383 -14.325 31.205 1.00 71.25 88 HIS A CA 1
ATOM 710 C C . HIS A 1 88 ? -10.373 -14.033 32.332 1.00 71.25 88 HIS A C 1
ATOM 712 O O . HIS A 1 88 ? -9.465 -14.821 32.587 1.00 71.25 88 HIS A O 1
ATOM 718 N N . GLY A 1 89 ? -10.489 -12.871 32.980 1.00 70.00 89 GLY A N 1
ATOM 719 C CA . GLY A 1 89 ? -9.627 -12.473 34.100 1.00 70.00 89 GLY A CA 1
ATOM 720 C C . GLY A 1 89 ? -8.190 -12.097 33.714 1.00 70.00 89 GLY A C 1
ATOM 721 O O . GLY A 1 89 ? -7.345 -11.967 34.594 1.00 70.00 89 GLY A O 1
ATOM 722 N N . LYS A 1 90 ? -7.900 -11.920 32.418 1.00 74.62 90 LYS A N 1
ATOM 723 C CA . LYS A 1 90 ? -6.599 -11.451 31.911 1.00 74.62 90 LYS A CA 1
ATOM 724 C C . LYS A 1 90 ? -6.679 -9.988 31.487 1.00 74.62 90 LYS A C 1
ATOM 726 O O . LYS A 1 90 ? -7.715 -9.545 31.003 1.00 74.62 90 LYS A O 1
ATOM 731 N N . GLN A 1 91 ? -5.577 -9.259 31.621 1.00 70.12 91 GLN A N 1
ATOM 732 C CA . GLN A 1 91 ? -5.447 -7.927 31.036 1.00 70.12 91 GLN A CA 1
ATOM 733 C C . GLN A 1 91 ? -5.056 -8.071 29.561 1.00 70.12 91 GLN A C 1
ATOM 735 O O . GLN A 1 91 ? -4.114 -8.799 29.246 1.00 70.12 91 GLN A O 1
ATOM 740 N N . LEU A 1 92 ? -5.799 -7.424 28.662 1.00 69.62 92 LEU A N 1
ATOM 741 C CA . LEU A 1 92 ? -5.479 -7.381 27.238 1.00 69.62 92 LEU A CA 1
ATOM 742 C C . LEU A 1 92 ? -4.916 -6.001 26.880 1.00 69.62 92 LEU A C 1
ATOM 744 O O . LEU A 1 92 ? -5.332 -4.980 27.427 1.00 69.62 92 LEU A O 1
ATOM 748 N N . PHE A 1 93 ? -3.973 -5.987 25.946 1.00 73.25 93 PHE A N 1
ATOM 749 C CA . PHE A 1 93 ? -3.385 -4.780 25.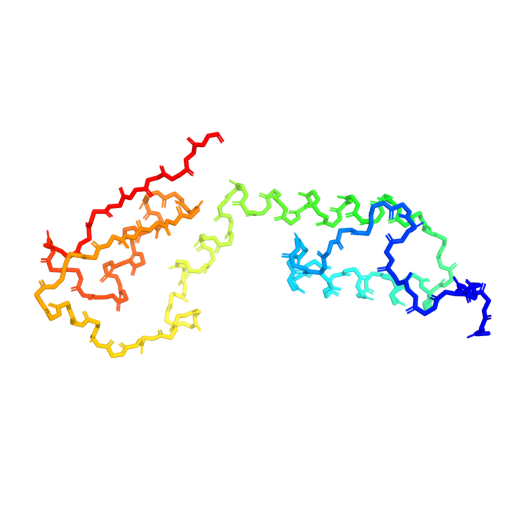375 1.00 73.25 93 PHE A CA 1
ATOM 750 C C . PHE A 1 93 ? -3.521 -4.856 23.860 1.00 73.25 93 PHE A C 1
ATOM 752 O O . PHE A 1 93 ? -3.436 -5.943 23.286 1.00 73.25 93 PHE A O 1
ATOM 759 N N . LEU A 1 94 ? -3.762 -3.709 23.231 1.00 71.00 94 LEU A N 1
ATOM 760 C CA . LEU A 1 94 ? -3.817 -3.592 21.780 1.00 71.00 94 LEU A CA 1
ATOM 761 C C . LEU A 1 94 ? -2.622 -2.755 21.324 1.00 71.00 94 LEU A C 1
ATOM 763 O O . LEU A 1 94 ? -2.508 -1.586 21.692 1.00 71.00 94 LEU A O 1
ATOM 767 N N . THR A 1 95 ? -1.759 -3.361 20.514 1.00 72.56 95 THR A N 1
ATOM 768 C CA . THR A 1 95 ? -0.668 -2.672 19.820 1.00 72.56 95 THR A CA 1
ATOM 769 C C . THR A 1 95 ? -1.042 -2.599 18.349 1.00 72.56 95 THR A C 1
ATOM 771 O O . THR A 1 95 ? -1.299 -3.628 17.724 1.00 72.56 95 THR A O 1
ATOM 774 N N . VAL A 1 96 ? -1.129 -1.387 17.808 1.00 74.00 96 VAL A N 1
ATOM 775 C CA . VAL A 1 96 ? -1.486 -1.138 16.407 1.00 74.00 96 VAL A CA 1
ATOM 776 C C . VAL A 1 96 ? -0.507 -0.153 15.792 1.00 74.00 96 VAL A C 1
ATOM 778 O O . VAL A 1 96 ? -0.073 0.788 16.452 1.00 74.00 96 VAL A O 1
ATOM 781 N N . ASN A 1 97 ? -0.215 -0.358 14.510 1.00 75.00 97 ASN A N 1
ATOM 782 C CA . ASN A 1 97 ? 0.626 0.540 13.716 1.00 75.00 97 ASN A CA 1
ATOM 783 C C . ASN A 1 97 ? -0.176 1.718 13.129 1.00 75.00 97 ASN A C 1
ATOM 785 O O . ASN A 1 97 ? 0.398 2.629 12.544 1.00 75.00 97 ASN A O 1
ATOM 789 N N . SER A 1 98 ? -1.506 1.707 13.272 1.00 70.31 98 SER A N 1
ATOM 790 C CA . SER A 1 98 ? -2.379 2.795 12.831 1.00 70.31 98 SER A CA 1
ATOM 791 C C . SER A 1 98 ? -2.440 3.927 13.856 1.00 70.31 98 SER A C 1
ATOM 793 O O . SER A 1 98 ? -2.203 3.724 15.049 1.00 70.31 98 SER A O 1
ATOM 795 N N . SER A 1 99 ? -2.858 5.113 13.413 1.00 73.69 99 SER A N 1
ATOM 796 C CA . SER A 1 99 ? -3.167 6.227 14.311 1.00 73.69 99 SER A CA 1
ATOM 797 C C . SER A 1 99 ? -4.224 5.847 15.362 1.00 73.69 99 SER A C 1
ATOM 799 O O . SER A 1 99 ? -5.077 4.976 15.148 1.00 73.69 99 SER A O 1
ATOM 801 N N . LEU A 1 100 ? -4.173 6.516 16.520 1.00 72.00 100 LEU A N 1
ATOM 802 C CA . LEU A 1 100 ? -5.103 6.279 17.630 1.00 72.00 100 LEU A CA 1
ATOM 803 C C . LEU A 1 100 ? -6.563 6.518 17.211 1.00 72.00 100 LEU A C 1
ATOM 805 O O . LEU A 1 100 ? -7.433 5.723 17.543 1.00 72.00 100 LEU A O 1
ATOM 809 N N . SER A 1 101 ? -6.821 7.561 16.418 1.00 74.81 101 SER A N 1
ATOM 810 C CA . SER A 1 101 ? -8.156 7.887 15.901 1.00 74.81 101 SER A CA 1
ATOM 811 C C . SER A 1 101 ? -8.745 6.767 15.042 1.00 74.81 101 SER A C 1
ATOM 813 O O . SER A 1 101 ? -9.912 6.407 15.213 1.00 74.81 101 SER A O 1
ATOM 815 N N . SER A 1 102 ? -7.942 6.189 14.145 1.00 72.06 102 SER A N 1
ATOM 816 C CA . SER A 1 102 ? -8.346 5.052 13.311 1.00 72.06 102 SER A CA 1
ATOM 817 C C . SER A 1 102 ? -8.594 3.797 14.154 1.00 72.06 102 SER A C 1
ATOM 819 O O . SER A 1 102 ? -9.545 3.051 13.905 1.00 72.06 102 SER A O 1
ATOM 821 N N . ALA A 1 103 ? -7.774 3.573 15.184 1.00 74.06 103 ALA A N 1
ATOM 822 C CA . ALA A 1 103 ? -7.932 2.455 16.109 1.00 74.06 103 ALA A CA 1
ATOM 823 C C . ALA A 1 103 ? -9.214 2.571 16.952 1.00 74.06 103 ALA A C 1
ATOM 825 O O . ALA A 1 103 ? -9.973 1.605 17.048 1.00 74.06 103 ALA A O 1
ATOM 826 N N . ASP A 1 104 ? -9.495 3.752 17.506 1.00 74.25 104 ASP A N 1
ATOM 827 C CA . ASP A 1 104 ? -10.659 4.005 18.361 1.00 74.25 104 ASP A CA 1
ATOM 828 C C . ASP A 1 104 ? -11.979 3.805 17.610 1.00 74.25 104 ASP A C 1
ATOM 830 O O . ASP A 1 104 ? -12.881 3.119 18.104 1.00 74.25 104 ASP A O 1
ATOM 834 N N . LYS A 1 105 ? -12.089 4.331 16.383 1.00 75.06 105 LYS A N 1
ATOM 835 C CA . LYS A 1 105 ? -13.276 4.144 15.529 1.00 75.06 105 LYS A CA 1
ATOM 836 C C . LYS A 1 105 ? -13.529 2.672 15.219 1.00 75.06 105 LYS A C 1
ATOM 838 O O . LYS A 1 105 ? -14.660 2.195 15.362 1.00 75.06 105 LYS A O 1
ATOM 843 N N . ARG A 1 106 ? -12.481 1.935 14.834 1.00 72.75 106 ARG A N 1
ATOM 844 C CA . ARG A 1 106 ? -12.566 0.488 14.590 1.00 72.75 106 ARG A CA 1
ATOM 845 C C . ARG A 1 106 ? -12.971 -0.252 15.859 1.00 72.75 106 ARG A C 1
ATOM 847 O O . ARG A 1 106 ? -13.891 -1.059 15.827 1.00 72.75 106 ARG A O 1
ATOM 854 N N . MET A 1 107 ? -12.378 0.065 17.004 1.00 74.69 107 MET A N 1
ATOM 855 C CA . MET A 1 107 ? -12.676 -0.625 18.259 1.00 74.69 107 MET A CA 1
ATOM 856 C C . MET A 1 107 ? -14.113 -0.382 18.746 1.00 74.69 107 MET A C 1
ATOM 858 O O . MET A 1 107 ? -14.790 -1.330 19.155 1.00 74.69 107 MET A O 1
ATOM 862 N N . CYS A 1 108 ? -14.615 0.851 18.638 1.00 71.38 108 CYS A N 1
ATOM 863 C CA . CYS A 1 108 ? -16.010 1.178 18.945 1.00 71.38 108 CYS A CA 1
ATOM 864 C C . CYS A 1 108 ? -16.982 0.424 18.029 1.00 71.38 108 CYS A C 1
ATOM 866 O O . CYS A 1 108 ? -18.000 -0.095 18.488 1.00 71.38 108 CYS A O 1
ATOM 868 N N . THR A 1 109 ? -16.638 0.316 16.745 1.00 67.75 109 THR A N 1
ATOM 869 C CA . THR A 1 109 ? -17.494 -0.294 15.724 1.00 67.75 109 THR A CA 1
ATOM 870 C C . THR A 1 109 ? -17.448 -1.830 15.768 1.00 67.75 109 THR A C 1
ATOM 872 O O . THR A 1 109 ? -18.458 -2.486 15.502 1.00 67.75 109 THR A O 1
ATOM 875 N N . TRP A 1 110 ? -16.301 -2.432 16.101 1.00 66.75 110 TRP A N 1
ATOM 876 C CA . TRP A 1 110 ? -16.048 -3.866 15.896 1.00 66.75 110 TRP A CA 1
ATOM 877 C C . TRP A 1 110 ? -16.161 -4.679 17.187 1.00 66.75 110 TRP A C 1
ATOM 879 O O . TRP A 1 110 ? -16.654 -5.803 17.154 1.00 66.75 110 TRP A O 1
ATOM 889 N N . LEU A 1 111 ? -15.734 -4.122 18.327 1.00 60.31 111 LEU A N 1
ATOM 890 C CA . LEU A 1 111 ? -15.579 -4.874 19.579 1.00 60.31 111 LEU A CA 1
ATOM 891 C C . LEU A 1 111 ? -16.599 -4.518 20.669 1.00 60.31 111 LEU A C 1
ATOM 893 O O . LEU A 1 111 ? -16.558 -5.124 21.735 1.00 60.31 111 LEU A O 1
ATOM 897 N N . TYR A 1 112 ? -17.546 -3.604 20.416 1.00 53.50 112 TYR A N 1
ATOM 898 C CA . TYR A 1 112 ? -18.478 -3.107 21.440 1.00 53.50 112 TYR A CA 1
ATOM 899 C C . TYR A 1 112 ? -17.691 -2.616 22.669 1.00 53.50 112 TYR A C 1
ATOM 901 O O . TYR A 1 112 ? -17.687 -3.228 23.737 1.00 53.50 112 TYR A O 1
ATOM 909 N N . TRP A 1 113 ? -16.943 -1.530 22.473 1.00 50.91 113 TRP A N 1
ATOM 910 C CA . TRP A 1 113 ? -16.040 -0.966 23.473 1.00 50.91 113 TRP A CA 1
ATOM 911 C C . TRP A 1 113 ? -16.763 -0.706 24.810 1.00 50.91 113 TRP A C 1
ATOM 913 O O . TRP A 1 113 ? -17.671 0.115 24.902 1.00 50.91 113 TRP A O 1
ATOM 923 N N . GLN A 1 114 ? -16.363 -1.436 25.856 1.00 49.72 114 GLN A N 1
ATOM 924 C CA . GLN A 1 114 ? -16.898 -1.345 27.225 1.00 49.72 114 GLN A CA 1
ATOM 925 C C . GLN A 1 114 ? -15.883 -0.688 28.177 1.00 49.72 114 GLN A C 1
ATOM 927 O O . GLN A 1 114 ? -15.735 -1.119 29.318 1.00 49.72 114 GLN A O 1
ATOM 932 N N . GLY A 1 115 ? -15.118 0.304 27.701 1.00 47.41 115 GLY A N 1
ATOM 933 C CA . GLY A 1 115 ? -14.285 1.215 28.510 1.00 47.41 115 GLY A CA 1
ATOM 934 C C . GLY A 1 115 ? -13.173 0.620 29.393 1.00 47.41 115 GLY A C 1
ATOM 935 O O . GLY A 1 115 ? -12.394 1.378 29.958 1.00 47.41 115 GLY A O 1
ATOM 936 N N . LYS A 1 116 ? -13.080 -0.707 29.547 1.00 47.06 116 LYS A N 1
ATOM 937 C CA . LYS A 1 116 ? -12.248 -1.376 30.567 1.00 47.06 116 LYS A CA 1
ATOM 938 C C . LYS A 1 116 ? -11.223 -2.368 30.020 1.00 47.06 116 LYS A C 1
ATOM 940 O O . LYS A 1 116 ? -10.480 -2.943 30.807 1.00 47.06 116 LYS A O 1
ATOM 945 N N . LEU A 1 117 ? -11.217 -2.631 28.713 1.00 45.81 117 LEU A N 1
ATOM 946 C CA . LEU A 1 117 ? -10.670 -3.891 28.197 1.00 45.81 117 LEU A CA 1
ATOM 947 C C . LEU A 1 117 ? -9.300 -3.783 27.511 1.00 45.81 117 LEU A C 1
ATOM 949 O O . LEU A 1 117 ? -8.651 -4.812 27.367 1.00 45.81 117 LEU A O 1
ATOM 953 N N . PHE A 1 118 ? -8.826 -2.585 27.153 1.00 52.88 118 PHE A N 1
ATOM 954 C CA . PHE A 1 118 ? -7.553 -2.429 26.441 1.00 52.88 118 PHE A CA 1
ATOM 955 C C . PHE A 1 118 ? -6.849 -1.121 26.815 1.00 52.88 118 PHE A C 1
ATOM 957 O O . PHE A 1 118 ? -7.456 -0.055 26.742 1.00 52.88 118 PHE A O 1
ATOM 964 N N . ALA A 1 119 ? -5.566 -1.193 27.176 1.00 50.47 119 ALA A N 1
ATOM 965 C CA . ALA A 1 119 ? -4.667 -0.047 27.061 1.00 50.47 119 ALA A CA 1
ATOM 966 C C . ALA A 1 119 ? -4.012 -0.094 25.672 1.00 50.47 119 ALA A C 1
ATOM 968 O O . ALA A 1 119 ? -3.545 -1.153 25.241 1.00 50.47 119 ALA A O 1
ATOM 969 N N . ILE A 1 120 ? -4.040 1.037 24.964 1.00 52.84 120 ILE A N 1
ATOM 970 C CA . ILE A 1 120 ? -3.441 1.181 23.635 1.00 52.84 120 ILE A CA 1
ATOM 971 C C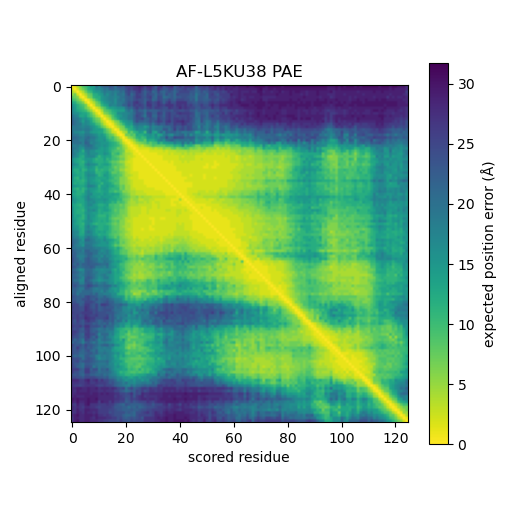 . ILE A 1 120 ? -1.990 1.610 23.837 1.00 52.84 120 ILE A C 1
ATOM 973 O O . ILE A 1 120 ? -1.730 2.692 24.363 1.00 52.84 120 ILE A O 1
ATOM 977 N N . LEU A 1 121 ? -1.050 0.750 23.449 1.00 45.28 121 LEU A N 1
ATOM 978 C CA . LEU A 1 121 ? 0.373 1.075 23.429 1.00 45.28 121 LEU A CA 1
ATOM 979 C C . LEU A 1 121 ? 0.753 1.439 21.993 1.00 45.28 121 LEU A C 1
ATOM 981 O O . LEU A 1 121 ? 0.580 0.640 21.074 1.00 45.28 121 LEU A O 1
ATOM 985 N N . ARG A 1 122 ? 1.249 2.663 21.801 1.00 44.03 122 ARG A N 1
ATOM 986 C CA . ARG A 1 122 ? 1.810 3.116 20.526 1.00 44.03 122 ARG A CA 1
ATOM 987 C C . ARG A 1 122 ? 3.263 2.632 20.470 1.00 44.03 122 ARG A C 1
ATOM 989 O O . ARG A 1 122 ? 4.052 3.061 21.305 1.00 44.03 122 ARG A O 1
ATOM 996 N N . M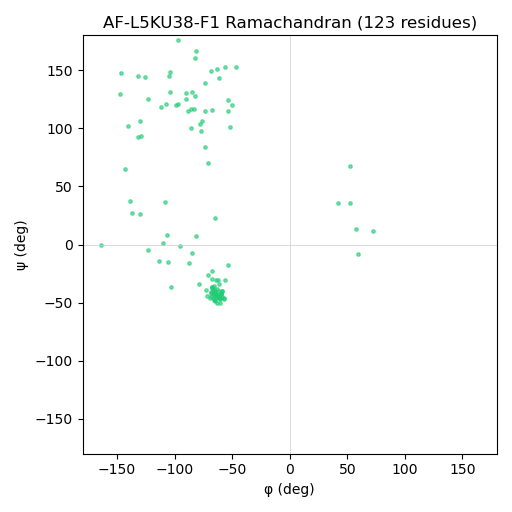ET A 1 123 ? 3.618 1.757 19.529 1.00 39.94 123 MET A N 1
ATOM 997 C CA . MET A 1 123 ? 5.027 1.571 19.156 1.00 39.94 123 MET A CA 1
ATOM 998 C C . MET A 1 123 ? 5.346 2.623 18.098 1.00 39.94 123 MET A C 1
ATOM 1000 O O . MET A 1 123 ? 4.930 2.495 16.952 1.00 39.94 123 MET A O 1
ATOM 1004 N N . VAL A 1 124 ? 5.998 3.705 18.512 1.00 37.34 124 VAL A N 1
ATOM 1005 C CA . VAL A 1 124 ? 6.718 4.603 17.605 1.00 37.34 124 VAL A CA 1
ATOM 1006 C C . VAL A 1 124 ? 8.092 4.782 18.231 1.00 37.34 124 VAL A C 1
ATOM 1008 O O . VAL A 1 124 ? 8.186 5.451 19.259 1.00 37.34 124 VAL A O 1
ATOM 1011 N N . ASP A 1 125 ? 9.095 4.141 17.635 1.00 34.56 125 ASP A N 1
ATOM 1012 C CA . ASP A 1 125 ? 10.484 4.605 17.647 1.00 34.56 125 ASP A CA 1
ATOM 1013 C C . ASP A 1 125 ? 10.768 5.203 16.262 1.00 34.56 125 ASP A C 1
ATOM 1015 O O . ASP A 1 125 ? 10.315 4.587 15.265 1.00 34.56 125 ASP A O 1
#

Organism: Pteropus alecto (NCBI:txid9402)

InterPro domains:
  IPR008380 HAD-superfamily hydrolase, subfamily IG, 5'-nucleotidase [PF05761] (16-107)
  IPR036412 HAD-like superfamily [SSF56784] (5-111)

Foldseek 3Di:
DPPPDPDDPDPPPDDDPPPVVNDDPVLVVVLVVVVVVCVVVVHDDDPVVSSVVSVVVVVVCVVVCVVLVVCVVPVVVVDDADDADDDPPDADEDEDQDDPVSVVVCCVVRHVDPPRHYDYDYDDD

Mean predicted aligned error: 13.36 Å